Protein AF-A0A9P8CCP9-F1 (afdb_monomer_lite)

Radius of gyration: 29.09 Å; chains: 1; bounding box: 45×44×98 Å

Structure (mmCIF, N/CA/C/O backbone):
data_AF-A0A9P8CCP9-F1
#
_entry.id   AF-A0A9P8CCP9-F1
#
loop_
_atom_site.group_PDB
_atom_site.id
_atom_site.type_symbol
_atom_site.label_atom_id
_atom_site.label_alt_id
_atom_site.label_comp_id
_atom_site.label_asym_id
_atom_site.label_entity_id
_atom_site.label_seq_id
_atom_site.pdbx_PDB_ins_code
_atom_site.Cartn_x
_atom_site.Cartn_y
_atom_site.Cartn_z
_atom_site.occupancy
_atom_site.B_iso_or_equiv
_atom_site.auth_seq_id
_atom_site.auth_comp_id
_atom_site.auth_asym_id
_atom_site.auth_atom_id
_atom_site.pdbx_PDB_model_num
ATOM 1 N N . GLN A 1 1 ? -23.526 -10.266 26.754 1.00 69.06 1 GLN A N 1
ATOM 2 C CA . GLN A 1 1 ? -22.300 -9.879 26.012 1.00 69.06 1 GLN A CA 1
ATOM 3 C C . GLN A 1 1 ? -21.035 -10.559 26.555 1.00 69.06 1 GLN A C 1
ATOM 5 O O . GLN A 1 1 ? -20.375 -11.243 25.787 1.00 69.06 1 GLN A O 1
ATOM 10 N N . ARG A 1 2 ? -20.715 -10.478 27.861 1.00 78.19 2 ARG A N 1
A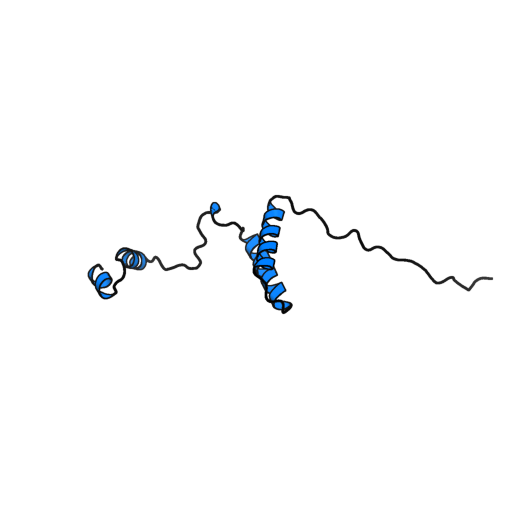TOM 11 C CA . ARG A 1 2 ? -19.541 -11.175 28.451 1.00 78.19 2 ARG A CA 1
ATOM 12 C C . ARG A 1 2 ? -19.573 -12.702 28.286 1.00 78.19 2 ARG A C 1
ATOM 14 O O . ARG A 1 2 ? -18.552 -13.312 27.993 1.00 78.19 2 ARG A O 1
ATOM 21 N N . SER A 1 3 ? -20.753 -13.306 28.411 1.00 84.44 3 SER A N 1
ATOM 22 C CA . SER A 1 3 ? -20.970 -14.744 28.202 1.00 84.44 3 SER A CA 1
ATOM 23 C C . SER A 1 3 ? -20.650 -15.163 26.764 1.00 84.44 3 SER A C 1
ATOM 25 O O . SER A 1 3 ? -19.920 -16.123 26.555 1.00 84.44 3 SER A O 1
ATOM 27 N N . ALA A 1 4 ? -21.109 -14.388 25.777 1.00 88.12 4 ALA A N 1
ATOM 28 C CA . ALA A 1 4 ? -20.807 -14.620 24.366 1.00 88.12 4 ALA A CA 1
ATOM 29 C C . ALA A 1 4 ? -19.302 -14.485 24.072 1.00 88.12 4 ALA A C 1
ATOM 31 O O . ALA A 1 4 ? -18.729 -15.356 23.428 1.00 88.12 4 ALA A O 1
ATOM 32 N N . ALA A 1 5 ? -18.638 -13.457 24.611 1.00 90.38 5 ALA A N 1
ATOM 33 C CA . ALA A 1 5 ? -17.190 -13.280 24.465 1.00 90.38 5 ALA A CA 1
ATOM 34 C C . ALA A 1 5 ? -16.396 -14.500 24.979 1.00 90.38 5 ALA A C 1
ATOM 36 O O . ALA A 1 5 ? -15.465 -14.955 24.320 1.00 90.38 5 ALA A O 1
ATOM 37 N N . LYS A 1 6 ? -16.816 -15.088 26.109 1.00 91.62 6 LYS A N 1
ATOM 38 C CA . LYS A 1 6 ? -16.206 -16.305 26.670 1.00 91.62 6 LYS A CA 1
ATOM 39 C C . LYS A 1 6 ? -16.466 -17.549 25.813 1.00 91.62 6 LYS A C 1
ATOM 41 O O . LYS A 1 6 ? -15.539 -18.324 25.601 1.00 91.62 6 LYS A O 1
ATOM 46 N N . ILE A 1 7 ? -17.693 -17.723 25.310 1.00 95.44 7 ILE A N 1
ATOM 47 C CA . ILE A 1 7 ? -18.077 -18.846 24.431 1.00 95.44 7 ILE A CA 1
ATOM 48 C C . ILE A 1 7 ? -17.236 -18.838 23.153 1.00 95.44 7 ILE A C 1
ATOM 50 O O . ILE A 1 7 ? -16.668 -19.856 22.773 1.00 95.44 7 ILE A O 1
ATOM 54 N N . TYR A 1 8 ? -17.110 -17.668 22.530 1.00 90.88 8 TYR A N 1
ATOM 55 C CA . TYR A 1 8 ? -16.397 -17.505 21.267 1.00 90.88 8 TYR A CA 1
ATOM 56 C C . TYR A 1 8 ? -14.900 -17.205 21.437 1.00 90.88 8 TYR A C 1
ATOM 58 O O . TYR A 1 8 ? -14.205 -17.021 20.443 1.00 90.88 8 TYR A O 1
ATOM 66 N N . LYS A 1 9 ? -14.393 -17.155 22.680 1.00 94.50 9 LYS A N 1
ATOM 67 C CA . LYS A 1 9 ? -12.992 -16.839 23.020 1.00 94.50 9 LYS A CA 1
ATOM 68 C C . LYS A 1 9 ? -12.479 -15.549 22.359 1.00 94.50 9 LYS A C 1
ATOM 70 O O . LYS A 1 9 ? -11.324 -15.462 21.956 1.00 94.50 9 LYS A O 1
ATOM 75 N N . VAL A 1 10 ? -13.340 -14.540 22.259 1.00 89.81 10 VAL A N 1
ATOM 76 C CA . VAL A 1 10 ? -13.011 -13.228 21.681 1.00 89.81 10 VAL A CA 1
ATOM 77 C C . VAL A 1 10 ? -12.883 -12.220 22.821 1.00 89.81 10 VAL A C 1
ATOM 79 O O . VAL A 1 10 ? -13.694 -12.271 23.752 1.00 89.81 10 VAL A O 1
ATOM 82 N N . PRO A 1 11 ? -11.924 -11.279 22.782 1.00 92.50 11 PRO A N 1
ATOM 83 C CA . PRO A 1 11 ? -11.883 -10.195 23.751 1.00 92.50 11 PRO A CA 1
ATOM 84 C C . PRO A 1 11 ? -13.213 -9.436 23.800 1.00 92.50 11 PRO A C 1
ATOM 86 O O . PRO A 1 11 ? -13.850 -9.175 22.776 1.00 92.50 11 PRO A O 1
ATOM 89 N N . PHE A 1 12 ? -13.631 -9.061 25.009 1.00 90.81 12 PHE A N 1
ATOM 90 C CA . PHE A 1 12 ? -14.880 -8.327 25.214 1.00 90.81 12 PHE A CA 1
ATOM 91 C C . PHE A 1 12 ? -14.904 -6.999 24.441 1.00 90.81 12 PHE A C 1
ATOM 93 O O . PHE A 1 12 ? -15.942 -6.648 23.884 1.00 90.81 12 PHE A O 1
ATOM 100 N N . SER A 1 13 ? -13.763 -6.304 24.366 1.00 89.56 13 SER A N 1
ATOM 101 C CA . SER A 1 13 ? -13.597 -5.060 23.604 1.00 89.56 13 SER A CA 1
ATOM 102 C C . SER A 1 13 ? -13.983 -5.241 22.138 1.00 89.56 13 SER A C 1
ATOM 104 O O . SER A 1 13 ? -14.852 -4.534 21.644 1.00 89.56 13 SER A O 1
ATOM 106 N N . THR A 1 14 ? -13.447 -6.269 21.478 1.00 88.62 14 THR A N 1
ATOM 107 C CA . THR A 1 14 ? -13.740 -6.580 20.074 1.00 88.62 14 THR A CA 1
ATOM 108 C C . THR A 1 14 ? -15.225 -6.855 19.834 1.00 88.62 14 THR A C 1
ATOM 110 O O . THR A 1 14 ? -15.788 -6.407 18.836 1.00 88.62 14 THR A O 1
ATOM 113 N N . LEU A 1 15 ? -15.881 -7.587 20.741 1.00 90.19 15 LEU A N 1
ATOM 114 C CA . LEU A 1 15 ? -17.313 -7.867 20.622 1.00 90.19 15 LEU A CA 1
ATOM 115 C C . LEU A 1 15 ? -18.153 -6.598 20.832 1.00 90.19 15 LEU A C 1
ATOM 117 O O . LEU A 1 15 ? -19.108 -6.373 20.092 1.00 90.19 15 LEU A O 1
ATOM 121 N N . SER A 1 16 ? -17.780 -5.762 21.805 1.00 90.75 16 SER A N 1
ATOM 122 C CA . SER A 1 16 ? -18.436 -4.478 22.074 1.00 90.75 16 SER A CA 1
ATOM 123 C C . SER A 1 16 ? -18.303 -3.514 20.895 1.00 90.75 16 SER A C 1
ATOM 125 O O . SER A 1 16 ? -19.283 -2.880 20.517 1.00 90.75 16 SER A O 1
ATOM 127 N N . ASP A 1 17 ? -17.122 -3.436 20.280 1.00 89.31 17 ASP A N 1
ATOM 128 C CA . ASP A 1 17 ? -16.877 -2.590 19.111 1.00 89.31 17 ASP A CA 1
ATOM 129 C C . ASP A 1 17 ? -17.723 -3.026 17.913 1.00 89.31 17 ASP A C 1
ATOM 131 O O . ASP A 1 17 ? -18.357 -2.191 17.270 1.00 89.31 17 ASP A O 1
ATOM 135 N N . ARG A 1 18 ? -17.826 -4.338 17.668 1.00 88.56 18 ARG A N 1
ATOM 136 C CA . ARG A 1 18 ? -18.701 -4.877 16.616 1.00 88.56 18 ARG A CA 1
ATOM 137 C C . ARG A 1 18 ? -20.177 -4.600 16.881 1.00 88.56 18 ARG A C 1
ATOM 139 O O . ARG A 1 18 ? -20.898 -4.248 15.955 1.00 88.56 18 ARG A O 1
ATOM 146 N N . MET A 1 19 ? -20.630 -4.728 18.130 1.00 88.12 19 MET A N 1
ATOM 147 C CA . MET A 1 19 ? -22.009 -4.387 18.504 1.00 88.12 19 MET A CA 1
ATOM 148 C C . MET A 1 19 ? -22.303 -2.889 18.369 1.00 88.12 19 MET A C 1
ATOM 150 O O . MET A 1 19 ? -23.429 -2.523 18.053 1.00 88.12 19 MET A O 1
ATOM 154 N N . ALA A 1 20 ? -21.295 -2.036 18.557 1.00 90.44 20 ALA A N 1
ATOM 155 C CA . ALA A 1 20 ? -21.371 -0.603 18.285 1.00 90.44 20 ALA A CA 1
ATOM 156 C C . ALA A 1 20 ? -21.282 -0.261 16.781 1.00 90.44 20 ALA A C 1
ATOM 158 O O . ALA A 1 20 ? -21.197 0.911 16.425 1.00 90.44 20 ALA A O 1
ATOM 159 N N . GLY A 1 21 ? -21.280 -1.267 15.896 1.00 87.50 21 GLY A N 1
ATOM 160 C CA . GLY A 1 21 ? -21.237 -1.086 14.446 1.00 87.50 21 GLY A CA 1
ATOM 161 C C . GLY A 1 21 ? -19.841 -0.826 13.880 1.00 87.50 21 GLY A C 1
ATOM 162 O O . GLY A 1 21 ? -19.720 -0.515 12.698 1.00 87.50 21 GLY A O 1
ATOM 163 N N . ARG A 1 22 ? -18.769 -0.965 14.676 1.00 82.50 22 ARG A N 1
ATOM 164 C CA . ARG A 1 22 ? -17.401 -0.873 14.152 1.00 82.50 22 ARG A CA 1
ATOM 165 C C . ARG A 1 22 ? -17.063 -2.152 13.395 1.00 82.50 22 ARG A C 1
ATOM 167 O O . ARG A 1 22 ? -16.786 -3.198 13.987 1.00 82.50 22 ARG A O 1
ATOM 174 N N . THR A 1 23 ? -17.082 -2.071 12.073 1.00 77.44 23 THR A N 1
ATOM 175 C CA . THR A 1 23 ? -16.598 -3.137 11.199 1.00 77.44 23 THR A CA 1
ATOM 176 C C . THR A 1 23 ? -15.085 -3.046 11.043 1.00 77.44 23 THR A C 1
ATOM 178 O O . THR A 1 23 ? -14.493 -1.969 11.103 1.00 77.44 23 THR A O 1
ATOM 181 N N . TYR A 1 24 ? -14.444 -4.196 10.832 1.00 69.81 24 TYR A N 1
ATOM 182 C CA . TYR A 1 24 ? -13.057 -4.216 10.384 1.00 69.81 24 TYR A CA 1
ATOM 183 C C . TYR A 1 24 ? -13.000 -3.544 9.011 1.00 69.81 24 TYR A C 1
ATOM 185 O O . TYR A 1 24 ? -13.618 -4.027 8.065 1.00 69.81 24 TYR A O 1
ATOM 193 N N . SER A 1 25 ? -12.329 -2.401 8.926 1.00 64.50 25 SER A N 1
ATOM 194 C CA . SER A 1 25 ? -12.208 -1.635 7.692 1.00 64.50 25 SER A CA 1
ATOM 195 C C . SER A 1 25 ? -10.760 -1.728 7.224 1.00 64.50 25 SER A C 1
ATOM 197 O O . SER A 1 25 ? -9.884 -1.027 7.735 1.00 64.50 25 SER A O 1
ATOM 199 N N . LEU A 1 26 ? -10.521 -2.649 6.283 1.00 59.47 26 LEU A N 1
ATOM 200 C CA . LEU A 1 26 ? -9.245 -2.804 5.566 1.00 59.47 26 LEU A CA 1
ATOM 201 C C . LEU A 1 26 ? -8.864 -1.523 4.817 1.00 59.47 26 LEU A C 1
ATOM 203 O O . LEU A 1 26 ? -7.692 -1.175 4.756 1.00 59.47 26 LEU A O 1
ATOM 207 N N . ASP A 1 27 ? -9.869 -0.787 4.345 1.00 56.94 27 ASP A N 1
ATOM 208 C CA . ASP A 1 27 ? -9.715 0.482 3.632 1.00 56.94 27 ASP A CA 1
ATOM 209 C C . ASP A 1 27 ? -9.614 1.698 4.560 1.00 56.94 27 ASP A C 1
ATOM 211 O O . ASP A 1 27 ? -9.669 2.844 4.099 1.00 56.94 27 ASP A O 1
ATOM 215 N N . THR A 1 28 ? -9.459 1.497 5.876 1.00 58.94 28 THR A N 1
ATOM 216 C CA . THR A 1 28 ? -9.173 2.620 6.776 1.00 58.94 28 THR A CA 1
ATOM 217 C C . THR A 1 28 ? -7.765 3.112 6.487 1.00 58.94 28 THR A C 1
ATOM 219 O O . THR A 1 28 ? -6.794 2.680 7.108 1.00 58.94 28 THR A O 1
ATOM 222 N N . LYS A 1 29 ? -7.643 4.043 5.539 1.00 57.97 29 LYS A N 1
ATOM 223 C CA . LYS A 1 29 ? -6.431 4.840 5.392 1.00 57.97 29 LYS A CA 1
ATOM 224 C C . LYS A 1 29 ? -6.135 5.437 6.760 1.00 57.97 29 LYS A C 1
ATOM 226 O O . LYS A 1 29 ? -7.043 5.994 7.383 1.00 57.97 29 LYS A O 1
ATOM 231 N N . ALA A 1 30 ? -4.891 5.310 7.222 1.00 57.03 30 ALA A N 1
ATOM 232 C CA . ALA A 1 30 ? -4.448 5.994 8.424 1.00 57.03 30 ALA A CA 1
ATOM 233 C C . ALA A 1 30 ? -4.936 7.443 8.346 1.00 57.03 30 ALA A C 1
ATOM 235 O O . ALA A 1 30 ? -4.630 8.173 7.400 1.00 57.03 30 ALA A O 1
ATOM 236 N N . ASN A 1 31 ? -5.767 7.824 9.307 1.00 53.94 31 ASN A N 1
ATOM 237 C CA . ASN A 1 31 ? -6.494 9.090 9.376 1.00 53.94 31 ASN A CA 1
ATOM 238 C C . ASN A 1 31 ? -5.574 10.290 9.658 1.00 53.94 31 ASN A C 1
ATOM 240 O O . ASN A 1 31 ? -6.044 11.377 9.983 1.00 53.94 31 ASN A O 1
ATOM 244 N N . THR A 1 32 ? -4.262 10.111 9.520 1.00 54.78 32 THR A N 1
ATOM 245 C CA . THR A 1 32 ? -3.266 11.146 9.738 1.00 54.78 32 THR A CA 1
ATOM 246 C C . THR A 1 32 ? -2.435 11.318 8.471 1.00 54.78 32 THR A C 1
ATOM 248 O O . THR A 1 32 ? -1.836 10.373 7.961 1.00 54.78 32 THR A O 1
ATOM 251 N N . ASN A 1 33 ? -2.372 12.556 7.970 1.00 54.88 33 ASN A N 1
ATOM 252 C CA . ASN A 1 33 ? -1.501 12.935 6.851 1.00 54.88 33 ASN A CA 1
ATOM 253 C C . ASN A 1 33 ? -0.014 12.623 7.134 1.00 54.88 33 ASN A C 1
ATOM 255 O O . ASN A 1 33 ? 0.765 12.491 6.204 1.00 54.88 33 ASN A O 1
ATOM 259 N N . VAL A 1 34 ? 0.372 12.457 8.406 1.00 55.75 34 VAL A N 1
ATOM 260 C CA . VAL A 1 34 ? 1.737 12.107 8.836 1.00 55.75 34 VAL A CA 1
ATOM 261 C C . VAL A 1 34 ? 2.127 10.670 8.454 1.00 55.75 34 VAL A C 1
ATOM 263 O O . VAL A 1 34 ? 3.299 10.403 8.215 1.00 55.75 34 VAL A O 1
ATOM 266 N N . GLN A 1 35 ? 1.167 9.740 8.371 1.00 58.25 35 GLN A N 1
ATOM 267 C CA . GLN A 1 35 ? 1.429 8.336 8.010 1.00 58.25 35 GLN A CA 1
ATOM 268 C C . GLN A 1 35 ? 1.280 8.063 6.504 1.00 58.25 35 GLN A C 1
ATOM 270 O O . GLN A 1 35 ? 1.705 7.015 6.021 1.00 58.25 35 GLN A O 1
ATOM 275 N N . GLN A 1 36 ? 0.692 8.993 5.745 1.00 65.50 36 GLN A N 1
ATOM 276 C CA . GLN A 1 36 ? 0.552 8.879 4.294 1.00 65.50 36 GLN A CA 1
ATOM 277 C C . GLN A 1 36 ? 1.758 9.527 3.616 1.00 65.50 36 GLN A C 1
ATOM 279 O O . GLN A 1 36 ? 1.789 10.735 3.403 1.00 65.50 36 GLN A O 1
ATOM 284 N N . LYS A 1 37 ? 2.761 8.711 3.273 1.00 68.56 37 LYS A N 1
ATOM 285 C CA . LYS A 1 37 ? 3.948 9.187 2.544 1.00 68.56 37 LYS A CA 1
ATOM 286 C C . LYS A 1 37 ? 3.608 9.629 1.111 1.00 68.56 37 LYS A C 1
ATOM 288 O O . LYS A 1 37 ? 4.298 10.484 0.578 1.00 68.56 37 LYS A O 1
ATOM 293 N N . LEU A 1 38 ? 2.543 9.072 0.524 1.00 72.12 38 LEU A N 1
ATOM 294 C CA . LEU A 1 38 ? 2.030 9.421 -0.804 1.00 72.12 38 LEU A CA 1
ATOM 295 C C . LEU A 1 38 ? 0.622 10.020 -0.701 1.00 72.12 38 LEU A C 1
ATOM 297 O O . LEU A 1 38 ? -0.254 9.479 -0.021 1.00 72.12 38 LEU A O 1
ATOM 301 N N . ILE A 1 39 ? 0.394 11.123 -1.410 1.00 80.44 39 ILE A N 1
ATOM 302 C CA . ILE A 1 39 ? -0.917 11.762 -1.571 1.00 80.44 39 ILE A CA 1
ATOM 303 C C . ILE A 1 39 ? -1.762 10.934 -2.557 1.00 80.44 39 ILE A C 1
ATOM 305 O O . ILE A 1 39 ? -1.240 10.271 -3.447 1.00 80.44 39 ILE A O 1
ATOM 309 N N . LYS A 1 40 ? -3.100 11.005 -2.474 1.00 78.88 40 LYS A N 1
ATOM 310 C CA . LYS A 1 40 ? -4.031 10.272 -3.369 1.00 78.88 40 LYS A CA 1
ATOM 311 C C . LYS A 1 40 ? -3.710 10.390 -4.867 1.00 78.88 40 LYS A C 1
ATOM 313 O O . LYS A 1 40 ? -4.022 9.483 -5.632 1.00 78.88 40 LYS A O 1
ATOM 318 N N . LEU A 1 41 ? -3.183 11.534 -5.306 1.00 79.25 41 LEU A N 1
ATOM 319 C CA . LEU A 1 41 ? -2.798 11.749 -6.703 1.00 79.25 41 LEU A CA 1
ATOM 320 C C . LEU A 1 41 ? -1.556 10.927 -7.059 1.00 79.25 41 LEU A C 1
ATOM 322 O O . LEU A 1 41 ? -1.532 10.259 -8.087 1.00 79.25 41 LEU A O 1
ATOM 326 N N . GLU A 1 42 ? -0.565 10.937 -6.179 1.00 82.25 42 GLU A N 1
ATOM 327 C CA . GLU A 1 42 ? 0.686 10.196 -6.313 1.00 82.25 42 GLU A CA 1
ATOM 328 C C . GLU A 1 42 ? 0.439 8.684 -6.289 1.00 82.25 42 GLU A C 1
ATOM 330 O O . GLU A 1 42 ? 0.969 7.960 -7.125 1.00 82.25 42 GLU A O 1
ATOM 335 N N . GLU A 1 43 ? -0.463 8.216 -5.421 1.00 84.62 43 GLU A N 1
ATOM 336 C CA . GLU A 1 43 ? -0.919 6.820 -5.367 1.00 84.62 43 GLU A CA 1
ATOM 337 C C . GLU A 1 43 ? -1.520 6.361 -6.708 1.00 84.62 43 GLU A C 1
ATOM 339 O O . GLU A 1 43 ? -1.231 5.263 -7.179 1.00 84.62 43 GLU A O 1
ATOM 344 N N . LYS A 1 44 ? -2.302 7.215 -7.385 1.00 86.50 44 LYS A N 1
ATOM 345 C CA . LYS A 1 44 ? -2.847 6.896 -8.717 1.00 86.50 44 LYS A CA 1
ATOM 346 C C . LYS A 1 44 ? -1.754 6.769 -9.775 1.00 86.50 44 LYS A C 1
ATOM 348 O O . LYS A 1 44 ? -1.827 5.866 -10.605 1.00 86.50 44 LYS A O 1
ATOM 353 N N . VAL A 1 45 ? -0.771 7.670 -9.761 1.00 86.25 45 VAL A N 1
ATOM 354 C CA . VAL A 1 45 ? 0.368 7.633 -10.694 1.00 86.25 45 VAL A CA 1
ATOM 355 C C . VAL A 1 45 ? 1.198 6.372 -10.461 1.00 86.25 45 VAL A C 1
ATOM 357 O O . VAL A 1 45 ? 1.534 5.672 -11.413 1.00 86.25 45 VAL A O 1
ATOM 360 N N . PHE A 1 46 ? 1.444 6.041 -9.196 1.00 86.69 46 PHE A N 1
ATOM 361 C CA . PHE A 1 46 ? 2.167 4.847 -8.782 1.00 86.69 46 PHE A CA 1
ATOM 362 C C . PHE A 1 46 ? 1.473 3.555 -9.242 1.00 86.69 46 PHE A C 1
ATOM 364 O O . PHE A 1 46 ? 2.088 2.733 -9.918 1.00 86.69 46 PHE A O 1
ATOM 371 N N . ILE A 1 47 ? 0.167 3.412 -8.981 1.00 88.50 47 ILE A N 1
ATOM 372 C CA . ILE A 1 47 ? -0.621 2.252 -9.434 1.00 88.50 47 ILE A CA 1
ATOM 373 C C . ILE A 1 47 ? -0.604 2.143 -10.960 1.00 88.50 47 ILE A C 1
ATOM 375 O O . ILE A 1 47 ? -0.437 1.050 -11.500 1.00 88.50 47 ILE A O 1
ATOM 379 N N . ARG A 1 48 ? -0.764 3.265 -11.675 1.00 89.81 48 ARG A N 1
ATOM 380 C CA . ARG A 1 48 ? -0.783 3.246 -13.142 1.00 89.81 48 ARG A CA 1
ATOM 381 C C . ARG A 1 48 ? 0.533 2.741 -13.719 1.00 89.81 48 ARG A C 1
ATOM 383 O O . ARG A 1 48 ? 0.507 2.005 -14.696 1.00 89.81 48 ARG A O 1
ATOM 390 N N . ASN A 1 49 ? 1.648 3.115 -13.106 1.00 87.25 49 ASN A N 1
ATOM 391 C CA . ASN A 1 49 ? 2.964 2.688 -13.552 1.00 87.25 49 ASN A CA 1
ATOM 392 C C . ASN A 1 49 ? 3.226 1.203 -13.244 1.00 87.25 49 ASN A C 1
ATOM 394 O O . ASN A 1 49 ? 3.785 0.503 -14.075 1.00 87.25 49 ASN A O 1
ATOM 398 N N . ILE A 1 50 ? 2.746 0.683 -12.108 1.00 8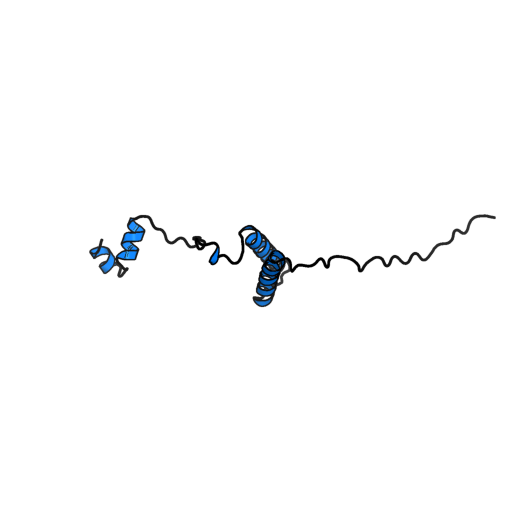8.94 50 ILE A N 1
ATOM 399 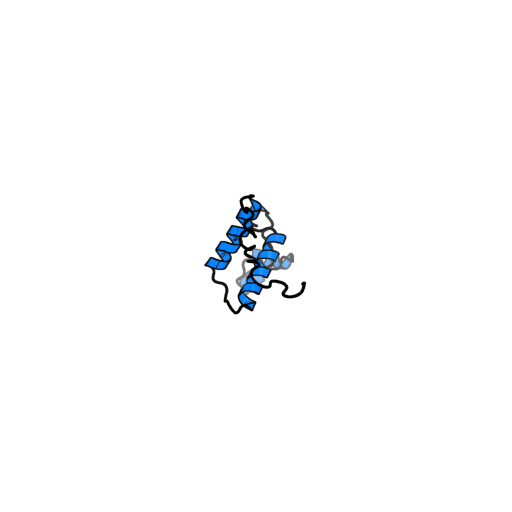C CA . ILE A 1 50 ? 2.789 -0.764 -11.822 1.00 88.94 50 ILE A CA 1
ATOM 400 C C . ILE A 1 50 ? 2.029 -1.561 -12.883 1.00 88.94 50 ILE A C 1
ATOM 402 O O . ILE A 1 50 ? 2.546 -2.552 -13.390 1.00 88.94 50 ILE A O 1
ATOM 406 N N . LEU A 1 51 ? 0.831 -1.103 -13.251 1.00 90.50 51 LEU A N 1
ATOM 407 C CA . LEU A 1 51 ? 0.037 -1.744 -14.301 1.00 90.50 51 LEU A CA 1
ATOM 408 C C . LEU A 1 51 ? 0.703 -1.641 -15.680 1.00 90.50 51 LEU A C 1
ATOM 410 O O . LEU A 1 51 ? 0.603 -2.574 -16.469 1.00 90.50 51 LEU A O 1
ATOM 414 N N . ASP A 1 52 ? 1.384 -0.531 -15.974 1.00 88.62 52 ASP A N 1
ATOM 415 C CA . ASP A 1 52 ? 2.154 -0.377 -17.212 1.00 88.62 52 ASP A CA 1
ATOM 416 C C . ASP A 1 52 ? 3.335 -1.358 -17.260 1.00 88.62 52 ASP A C 1
ATOM 418 O O . ASP A 1 52 ? 3.515 -2.043 -18.263 1.00 88.62 52 ASP A O 1
ATOM 422 N N . MET A 1 53 ? 4.079 -1.506 -16.158 1.00 85.31 53 MET A N 1
ATOM 423 C CA . MET A 1 53 ? 5.156 -2.499 -16.047 1.00 85.31 53 MET A CA 1
ATOM 424 C C . MET A 1 53 ? 4.639 -3.928 -16.255 1.00 85.31 53 MET A C 1
ATOM 426 O O . MET A 1 53 ? 5.187 -4.659 -17.080 1.00 85.31 53 MET A O 1
ATOM 430 N N . ASP A 1 54 ? 3.543 -4.285 -15.581 1.00 86.88 54 ASP A N 1
ATOM 431 C CA . ASP A 1 54 ? 2.905 -5.599 -15.704 1.00 86.88 54 ASP A CA 1
ATOM 432 C C . ASP A 1 54 ? 2.412 -5.864 -17.139 1.00 86.88 54 ASP A C 1
ATOM 434 O O . ASP A 1 54 ? 2.642 -6.934 -17.699 1.00 86.88 54 ASP A O 1
ATOM 438 N N . SER A 1 55 ? 1.841 -4.849 -17.800 1.00 88.69 55 SER A N 1
ATOM 439 C CA . SER A 1 55 ? 1.385 -4.952 -19.194 1.00 88.69 55 SER A CA 1
ATOM 440 C C . SER A 1 55 ? 2.511 -5.172 -20.207 1.00 88.69 55 SER A C 1
ATOM 442 O O . SER A 1 55 ? 2.276 -5.703 -21.290 1.00 88.69 55 SER A O 1
ATOM 444 N N . ARG A 1 56 ? 3.742 -4.782 -19.860 1.00 86.62 56 ARG A N 1
ATOM 445 C CA . ARG A 1 56 ? 4.947 -4.991 -20.677 1.00 86.62 56 ARG A CA 1
ATOM 446 C C . ARG A 1 56 ? 5.574 -6.367 -20.429 1.00 86.62 56 ARG A C 1
ATOM 448 O O . ARG A 1 56 ? 6.725 -6.581 -20.802 1.00 86.62 56 ARG A O 1
ATOM 455 N N . GLU A 1 57 ? 4.825 -7.258 -19.776 1.00 84.31 57 GLU A N 1
ATOM 456 C CA . GLU A 1 57 ? 5.243 -8.577 -19.291 1.00 84.31 57 GLU A CA 1
ATOM 457 C C . GLU A 1 57 ? 6.461 -8.527 -18.361 1.00 84.31 57 GLU A C 1
ATOM 459 O O . GLU A 1 57 ? 7.173 -9.515 -18.165 1.00 84.31 57 GLU A O 1
ATOM 464 N N . PHE A 1 58 ? 6.709 -7.363 -17.757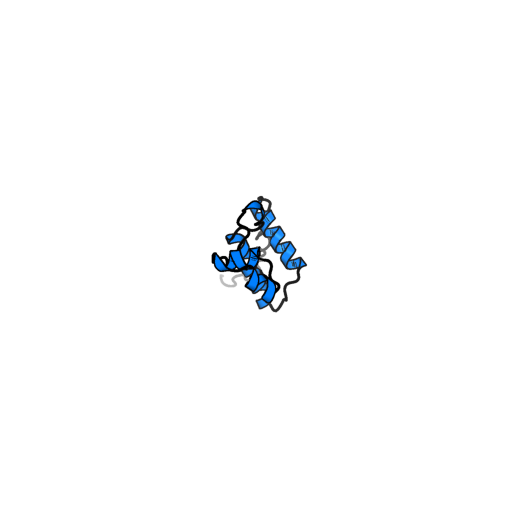 1.00 76.69 58 PHE A N 1
ATOM 465 C CA . PHE A 1 58 ? 7.796 -7.180 -16.818 1.00 76.69 58 PHE A CA 1
ATOM 466 C C . PHE A 1 58 ? 7.220 -7.159 -15.411 1.00 76.69 58 PHE A C 1
ATOM 468 O O . PHE A 1 58 ? 6.765 -6.126 -14.920 1.00 76.69 58 PHE A O 1
ATOM 475 N N . ALA A 1 59 ? 7.239 -8.325 -14.762 1.00 81.69 59 ALA A N 1
ATOM 476 C CA . ALA A 1 59 ? 6.822 -8.439 -13.374 1.00 81.69 59 ALA A CA 1
ATOM 477 C C . ALA A 1 59 ? 7.619 -7.426 -12.528 1.00 81.69 59 ALA A C 1
ATOM 479 O O . ALA A 1 59 ? 8.854 -7.509 -12.479 1.00 81.69 59 ALA A O 1
ATOM 480 N N . PRO A 1 60 ? 6.948 -6.457 -11.886 1.00 82.50 60 PRO A N 1
ATOM 481 C CA . PRO A 1 60 ? 7.638 -5.368 -11.223 1.00 82.50 60 PRO A CA 1
ATOM 482 C C . PRO A 1 60 ? 8.410 -5.891 -10.018 1.00 82.50 60 PRO A C 1
ATOM 484 O O . PRO A 1 60 ? 7.857 -6.572 -9.149 1.00 82.50 60 PRO A O 1
ATOM 487 N N . ARG A 1 61 ? 9.708 -5.584 -9.958 1.00 88.69 61 ARG A N 1
ATOM 488 C CA . ARG A 1 61 ? 10.536 -5.948 -8.807 1.00 88.69 61 ARG A CA 1
ATOM 489 C C . ARG A 1 61 ? 10.351 -4.909 -7.712 1.00 88.69 61 ARG A C 1
ATOM 491 O O . ARG A 1 61 ? 10.095 -3.740 -7.983 1.00 88.69 61 ARG A O 1
ATOM 498 N N . LEU A 1 62 ? 10.548 -5.325 -6.461 1.00 87.31 62 LEU A N 1
ATOM 499 C CA . LEU A 1 62 ? 10.458 -4.414 -5.314 1.00 87.31 62 LEU A CA 1
ATOM 500 C C . LEU A 1 62 ? 11.400 -3.208 -5.452 1.00 87.31 62 LEU A C 1
ATOM 502 O O . LEU A 1 62 ? 10.995 -2.103 -5.114 1.00 87.31 62 LEU A O 1
ATOM 506 N N . ALA A 1 63 ? 12.599 -3.409 -6.008 1.00 86.94 63 ALA A N 1
ATOM 507 C CA . ALA A 1 63 ? 13.556 -2.333 -6.267 1.00 86.94 63 ALA A CA 1
ATOM 508 C C . ALA A 1 63 ? 13.016 -1.299 -7.272 1.00 86.94 63 ALA A C 1
ATOM 510 O O . ALA A 1 63 ? 13.035 -0.106 -6.994 1.00 86.94 63 ALA A O 1
ATOM 511 N N . ASP A 1 64 ? 12.443 -1.751 -8.392 1.00 84.31 64 ASP A N 1
ATOM 512 C CA . ASP A 1 64 ? 11.888 -0.858 -9.422 1.00 84.31 64 ASP A CA 1
ATOM 513 C C . ASP A 1 64 ? 10.724 -0.015 -8.866 1.00 84.31 64 ASP A C 1
ATOM 515 O O . ASP A 1 64 ? 10.547 1.164 -9.184 1.00 84.31 64 ASP A O 1
ATOM 519 N N . VAL A 1 65 ? 9.923 -0.631 -7.995 1.00 86.69 65 VAL A N 1
ATOM 520 C CA . VAL A 1 65 ? 8.804 0.008 -7.300 1.00 86.69 65 VAL A CA 1
ATOM 521 C C . VAL A 1 65 ? 9.301 1.025 -6.261 1.00 86.69 65 VAL A C 1
ATOM 523 O O . VAL A 1 65 ? 8.721 2.104 -6.126 1.00 86.69 65 VAL A O 1
ATOM 526 N N . GLU A 1 66 ? 10.383 0.714 -5.546 1.00 88.62 66 GLU A N 1
ATOM 527 C CA . GLU A 1 66 ? 11.019 1.611 -4.577 1.00 88.62 66 GLU A CA 1
ATOM 528 C C . GLU A 1 66 ? 11.639 2.843 -5.250 1.00 88.62 66 GLU A C 1
ATOM 530 O O . GLU A 1 66 ? 11.406 3.969 -4.796 1.00 88.62 66 GLU A O 1
ATOM 535 N N . ASP A 1 67 ? 12.349 2.656 -6.363 1.00 87.62 67 ASP A N 1
ATOM 536 C CA . ASP A 1 67 ? 12.935 3.743 -7.155 1.00 87.62 67 ASP A CA 1
ATOM 537 C C . ASP A 1 67 ? 11.855 4.698 -7.667 1.00 87.62 67 ASP A C 1
ATOM 539 O O . ASP A 1 67 ? 11.987 5.922 -7.598 1.00 87.62 67 ASP A O 1
ATOM 543 N N . MET A 1 68 ? 10.729 4.147 -8.117 1.00 86.38 68 MET A N 1
ATOM 544 C CA . MET A 1 68 ? 9.579 4.918 -8.571 1.00 86.38 68 MET A CA 1
ATOM 545 C C . MET A 1 68 ? 8.912 5.711 -7.445 1.00 86.38 68 MET A C 1
ATOM 547 O O . MET A 1 68 ? 8.585 6.885 -7.629 1.00 86.38 68 MET A O 1
ATOM 551 N N . ALA A 1 69 ? 8.705 5.092 -6.279 1.00 87.19 69 ALA A N 1
ATOM 552 C CA . ALA A 1 69 ? 8.158 5.785 -5.115 1.00 87.19 69 ALA A CA 1
ATOM 553 C C . ALA A 1 69 ? 9.092 6.916 -4.661 1.00 87.19 69 ALA A C 1
ATOM 555 O O . ALA A 1 69 ? 8.638 8.029 -4.389 1.00 87.19 69 ALA A O 1
ATOM 556 N N . SER A 1 70 ? 10.399 6.649 -4.639 1.00 88.50 70 SER A N 1
ATOM 557 C CA . SER A 1 70 ? 11.433 7.634 -4.317 1.00 88.50 70 SER A CA 1
ATOM 558 C C . SER A 1 70 ? 11.440 8.784 -5.322 1.00 88.50 70 SER A C 1
ATOM 560 O O . SER A 1 70 ? 11.460 9.945 -4.923 1.00 88.50 70 SER A O 1
ATOM 562 N N . PHE A 1 71 ? 11.311 8.490 -6.618 1.00 87.31 71 PHE A N 1
ATOM 563 C CA . PHE A 1 71 ? 11.203 9.501 -7.668 1.00 87.31 71 PHE A CA 1
ATOM 564 C C . PHE A 1 71 ? 9.988 10.421 -7.482 1.00 87.31 71 PHE A C 1
ATOM 566 O O . PHE A 1 71 ? 10.111 11.639 -7.630 1.00 87.31 71 PHE A O 1
ATOM 573 N N . ILE A 1 72 ? 8.821 9.868 -7.136 1.00 86.69 72 ILE A N 1
ATOM 574 C CA . ILE A 1 72 ? 7.603 10.656 -6.891 1.00 86.69 72 ILE A CA 1
ATOM 575 C C . ILE A 1 72 ? 7.799 11.595 -5.691 1.00 86.69 72 ILE A C 1
ATOM 577 O O . ILE A 1 72 ? 7.441 12.772 -5.765 1.00 86.69 72 ILE A O 1
ATOM 581 N N . LEU A 1 73 ? 8.431 11.107 -4.621 1.00 85.75 73 LEU A N 1
ATOM 582 C CA . LEU A 1 73 ? 8.746 11.911 -3.438 1.00 85.75 73 LEU A CA 1
ATOM 583 C C . LEU A 1 73 ? 9.741 13.038 -3.746 1.00 85.75 73 LEU A C 1
ATOM 585 O O . LEU A 1 73 ? 9.484 14.191 -3.408 1.00 85.75 73 LEU A O 1
ATOM 589 N N . VAL A 1 74 ? 10.832 12.731 -4.451 1.00 87.25 74 VAL A N 1
ATOM 590 C CA . VAL A 1 74 ? 11.848 13.722 -4.851 1.00 87.25 74 VAL A CA 1
ATOM 591 C C . VAL A 1 74 ? 11.261 14.775 -5.795 1.00 87.25 74 VAL A C 1
ATOM 593 O O . VAL A 1 74 ? 11.569 15.962 -5.680 1.00 87.25 74 VAL A O 1
ATOM 596 N N . SER A 1 75 ? 10.372 14.367 -6.705 1.00 84.00 75 SER A N 1
ATOM 597 C CA . SER A 1 75 ? 9.678 15.287 -7.614 1.00 84.00 75 SER A CA 1
ATOM 598 C C . SER A 1 75 ? 8.808 16.293 -6.857 1.00 84.00 75 SER A C 1
ATOM 600 O O . SER A 1 75 ? 8.728 17.455 -7.252 1.00 84.00 75 SER A O 1
ATOM 602 N N . ARG A 1 76 ? 8.193 15.877 -5.742 1.00 80.75 76 ARG A N 1
ATOM 603 C CA . ARG A 1 76 ? 7.415 16.759 -4.861 1.00 80.75 76 ARG A CA 1
ATOM 604 C C . ARG A 1 76 ? 8.292 17.758 -4.107 1.00 80.75 76 ARG A C 1
ATOM 606 O O . ARG A 1 76 ? 7.875 18.894 -3.904 1.00 80.75 76 ARG A O 1
ATOM 613 N N . GLU A 1 77 ? 9.492 17.353 -3.705 1.00 79.19 77 GLU A N 1
ATOM 614 C CA . GLU A 1 77 ? 10.454 18.202 -2.985 1.00 79.19 77 GLU A CA 1
ATOM 615 C C . GLU A 1 77 ? 11.201 19.188 -3.907 1.00 79.19 77 GLU A C 1
ATOM 617 O O . GLU A 1 77 ? 12.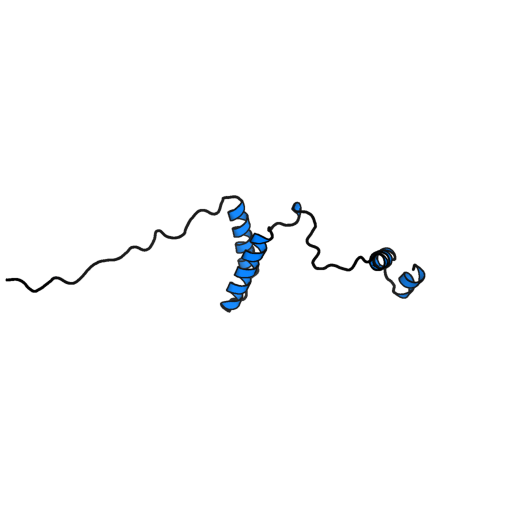062 19.935 -3.451 1.00 79.19 77 GLU A O 1
ATOM 622 N N . GLY A 1 78 ? 10.845 19.238 -5.199 1.00 70.12 78 GLY A N 1
ATOM 623 C CA . GLY A 1 78 ? 11.426 20.164 -6.174 1.00 70.12 78 GLY A CA 1
ATOM 624 C C . GLY A 1 78 ? 12.759 19.699 -6.769 1.00 70.12 78 GLY A C 1
ATOM 625 O O . GLY A 1 78 ? 13.390 20.463 -7.492 1.00 70.12 78 GLY A O 1
ATOM 626 N N . GLY A 1 79 ? 13.180 18.455 -6.510 1.00 59.66 79 GLY A N 1
ATOM 627 C CA . GLY A 1 79 ? 14.432 17.876 -7.020 1.00 59.66 79 GLY A CA 1
ATOM 628 C C . GLY A 1 79 ? 14.324 17.184 -8.387 1.00 59.66 79 GLY A C 1
ATOM 629 O O . GLY A 1 79 ? 15.302 16.617 -8.871 1.00 59.66 79 GLY A O 1
ATOM 630 N N . GLY A 1 80 ? 13.145 17.185 -9.016 1.00 49.28 80 GLY A N 1
ATOM 631 C CA . GLY A 1 80 ? 12.899 16.541 -10.310 1.00 49.28 80 GLY A CA 1
ATOM 632 C C . GLY A 1 80 ? 13.223 17.449 -11.497 1.00 49.28 80 GLY A C 1
ATOM 633 O O . GLY A 1 80 ? 12.312 17.916 -12.177 1.00 49.28 80 GLY A O 1
ATOM 634 N N . GLU A 1 81 ? 14.504 17.718 -11.757 1.00 53.06 81 GLU A N 1
ATOM 635 C CA . GLU A 1 81 ? 14.913 18.508 -12.923 1.00 53.06 81 GLU A CA 1
ATOM 636 C C . GLU A 1 81 ? 14.617 17.792 -14.254 1.00 53.06 81 GLU A C 1
ATOM 638 O O . GLU A 1 81 ? 15.066 16.679 -14.540 1.00 53.06 81 GLU A O 1
ATOM 643 N N . THR A 1 82 ? 13.880 18.514 -15.096 1.00 50.88 82 THR A N 1
ATOM 644 C CA . THR A 1 82 ? 13.899 18.519 -16.564 1.00 50.88 82 THR A CA 1
ATOM 645 C C . THR A 1 82 ? 15.118 17.842 -17.211 1.00 50.88 82 THR A C 1
ATOM 647 O O . THR A 1 82 ? 16.128 18.478 -17.496 1.00 50.88 82 THR A O 1
ATOM 650 N N . ARG A 1 83 ? 14.991 16.561 -17.573 1.00 53.81 83 ARG A N 1
ATOM 651 C CA . ARG A 1 83 ? 15.829 15.915 -18.603 1.00 53.81 83 ARG A CA 1
ATOM 652 C C . ARG A 1 83 ? 14.979 15.160 -19.617 1.00 53.81 83 ARG A C 1
ATOM 654 O O . ARG A 1 83 ? 15.130 13.959 -19.821 1.00 53.81 83 ARG A O 1
ATOM 661 N N . ARG A 1 84 ? 14.072 15.868 -20.288 1.00 49.72 84 ARG A N 1
ATOM 662 C CA . ARG A 1 84 ? 13.498 15.379 -21.544 1.00 49.72 84 ARG A CA 1
ATOM 663 C C . ARG A 1 84 ? 13.821 16.366 -22.662 1.00 49.72 84 ARG A C 1
ATOM 665 O O . ARG A 1 84 ? 13.269 17.453 -22.708 1.00 49.72 84 ARG A O 1
ATOM 672 N N . GLN A 1 85 ? 14.699 15.881 -23.545 1.00 48.94 85 GLN A N 1
ATOM 673 C CA . GLN A 1 85 ? 14.910 16.270 -24.944 1.00 48.94 85 GLN A CA 1
ATOM 674 C C . GLN A 1 85 ? 15.793 17.498 -25.224 1.00 48.94 85 GLN A C 1
ATOM 676 O O . GLN A 1 85 ? 15.319 18.595 -25.479 1.00 48.94 85 GLN A O 1
ATOM 681 N N . ALA A 1 86 ? 17.101 17.244 -25.318 1.00 41.09 86 ALA A N 1
ATOM 682 C CA . ALA A 1 86 ? 18.011 18.003 -26.179 1.00 41.09 86 ALA A CA 1
ATOM 683 C C . ALA A 1 86 ? 19.110 17.084 -26.749 1.00 41.09 86 ALA A C 1
ATOM 685 O O . ALA A 1 86 ? 20.290 17.398 -26.688 1.00 41.09 86 ALA A O 1
ATOM 686 N N . LEU A 1 87 ? 18.737 15.907 -27.262 1.00 52.72 87 LEU A N 1
ATOM 687 C CA . LEU A 1 87 ? 19.625 15.052 -28.058 1.00 52.72 87 LEU A CA 1
ATOM 688 C C . LEU A 1 87 ? 18.783 14.413 -29.163 1.00 52.72 87 LEU A C 1
ATOM 690 O O . LEU A 1 87 ? 18.160 13.377 -28.954 1.00 52.72 87 LEU A O 1
ATOM 694 N N . GLY A 1 88 ? 18.694 15.083 -30.311 1.00 50.62 88 GLY A N 1
ATOM 695 C CA . GLY A 1 88 ? 17.921 14.572 -31.442 1.00 50.62 88 GLY A CA 1
ATOM 696 C C . GLY A 1 88 ? 17.537 15.619 -32.480 1.00 50.62 88 GLY A C 1
ATOM 697 O O . GLY A 1 88 ? 16.370 15.718 -32.827 1.00 50.62 88 GLY A O 1
ATOM 698 N N . SER A 1 89 ? 18.493 16.395 -32.990 1.00 51.59 89 SER A N 1
ATOM 699 C CA . SER A 1 89 ? 18.339 17.009 -34.315 1.00 51.59 89 SER A CA 1
ATOM 700 C C . SER A 1 89 ? 19.646 16.860 -35.085 1.00 51.59 89 SER A C 1
ATOM 702 O O . SER A 1 89 ? 20.398 17.804 -35.303 1.00 51.59 89 SER A O 1
ATOM 704 N N . SER A 1 90 ? 19.950 15.607 -35.422 1.00 49.16 90 SER A N 1
ATOM 705 C CA . SER A 1 90 ? 20.868 15.268 -36.503 1.00 49.16 90 SER A CA 1
ATOM 706 C C . SER A 1 90 ? 20.001 14.969 -37.717 1.00 49.16 90 SER A C 1
ATOM 708 O O . SER A 1 90 ? 19.651 13.818 -37.961 1.00 49.16 90 SER A O 1
ATOM 710 N N . ILE A 1 91 ? 19.603 16.012 -38.442 1.00 52.34 91 ILE A N 1
ATOM 711 C CA . ILE A 1 91 ? 19.103 15.852 -39.807 1.00 52.34 91 ILE A CA 1
ATOM 712 C C . ILE A 1 91 ? 20.217 16.354 -40.717 1.00 52.34 91 ILE A C 1
ATOM 714 O O . ILE A 1 91 ? 20.318 17.532 -41.045 1.00 52.34 91 ILE A O 1
ATOM 718 N N . CYS A 1 92 ? 21.124 15.443 -41.046 1.00 45.03 92 CYS A N 1
ATOM 719 C CA . CYS A 1 92 ? 22.083 15.605 -42.122 1.00 45.03 92 CYS A CA 1
ATOM 720 C C . CYS A 1 92 ? 21.300 15.665 -43.441 1.00 45.03 92 CYS A C 1
ATOM 722 O O . CYS A 1 92 ? 20.816 14.649 -43.932 1.00 45.03 92 CYS A O 1
ATOM 724 N N . THR A 1 93 ? 21.148 16.857 -44.013 1.00 51.94 93 THR A N 1
ATOM 725 C CA . THR A 1 93 ? 20.612 17.038 -45.364 1.00 51.94 93 THR A CA 1
ATOM 726 C C . THR A 1 93 ? 21.748 16.895 -46.371 1.00 51.94 93 THR A C 1
ATOM 728 O O . THR A 1 93 ? 22.423 17.854 -46.737 1.00 51.94 93 THR A O 1
ATOM 731 N N . THR A 1 94 ? 21.981 15.669 -46.829 1.00 50.84 94 THR A N 1
ATOM 732 C CA . THR A 1 94 ? 22.736 15.421 -48.058 1.00 50.84 94 THR A CA 1
ATOM 733 C C . THR A 1 94 ? 21.795 14.903 -49.134 1.00 50.84 94 THR A C 1
ATOM 735 O O . THR A 1 94 ? 20.876 14.137 -48.861 1.00 50.84 94 THR A O 1
ATOM 738 N N . THR A 1 95 ? 22.111 15.275 -50.375 1.00 50.03 95 THR A N 1
ATOM 739 C CA . THR A 1 95 ? 21.630 14.642 -51.612 1.00 50.03 95 THR A CA 1
ATOM 740 C C . THR A 1 95 ? 20.315 15.194 -52.159 1.00 50.03 95 THR A C 1
ATOM 742 O O . THR A 1 95 ? 19.227 14.760 -51.801 1.00 50.03 95 THR A O 1
ATOM 745 N N . THR A 1 96 ? 20.418 16.116 -53.118 1.00 54.25 96 THR A N 1
ATOM 746 C CA . THR A 1 96 ? 20.143 15.849 -54.550 1.00 54.25 96 THR A CA 1
ATOM 747 C C . THR A 1 96 ? 20.167 17.191 -55.283 1.00 54.25 96 THR A C 1
ATOM 749 O O . THR A 1 96 ? 19.298 18.032 -55.077 1.00 54.25 96 THR A O 1
ATOM 752 N N . GLY A 1 97 ? 21.199 17.425 -56.097 1.00 52.94 97 GLY A N 1
ATOM 753 C CA . GLY A 1 97 ? 21.275 18.621 -56.938 1.00 52.94 97 GLY A CA 1
ATOM 754 C C . GLY A 1 97 ? 20.256 18.568 -58.084 1.00 52.94 97 GLY A C 1
ATOM 755 O O . GLY A 1 97 ? 19.981 17.476 -58.586 1.00 52.94 97 GLY A O 1
ATOM 756 N N . PRO A 1 98 ? 19.725 19.712 -58.542 1.00 59.56 98 PRO A N 1
ATOM 757 C CA . PRO A 1 98 ? 18.967 19.759 -59.779 1.00 59.56 98 PRO A CA 1
ATOM 758 C C . PRO A 1 98 ? 19.947 19.748 -60.959 1.00 59.56 98 PRO A C 1
ATOM 760 O O . PRO A 1 98 ? 20.624 20.735 -61.244 1.00 59.56 98 PRO A O 1
ATOM 763 N N . ARG A 1 99 ? 20.030 18.611 -61.657 1.00 58.22 99 ARG A N 1
ATOM 764 C CA . ARG A 1 99 ? 20.249 18.652 -63.105 1.00 58.22 99 ARG A CA 1
ATOM 765 C C . ARG A 1 99 ? 18.928 19.129 -63.684 1.00 58.22 99 ARG A C 1
ATOM 767 O O . ARG A 1 99 ? 17.958 18.402 -63.540 1.00 58.22 99 ARG A O 1
ATOM 774 N N . ASP A 1 100 ? 18.912 20.371 -64.156 1.00 53.00 100 ASP A N 1
ATOM 775 C CA . ASP A 1 100 ? 18.112 20.889 -65.275 1.00 53.00 100 ASP A CA 1
ATOM 776 C C . ASP A 1 100 ? 18.127 22.424 -65.216 1.00 53.00 100 ASP A C 1
ATOM 778 O O . ASP A 1 100 ? 17.306 23.031 -64.532 1.00 53.00 100 ASP A O 1
ATOM 782 N N . ALA A 1 101 ? 19.095 23.044 -65.901 1.00 49.56 101 ALA A N 1
ATOM 783 C CA . ALA A 1 101 ? 18.948 24.333 -66.588 1.00 49.56 101 ALA A CA 1
ATOM 784 C C . ALA A 1 101 ? 20.269 24.731 -67.280 1.00 49.56 101 ALA A C 1
ATOM 786 O O . ALA A 1 101 ? 21.278 24.927 -66.601 1.00 49.56 1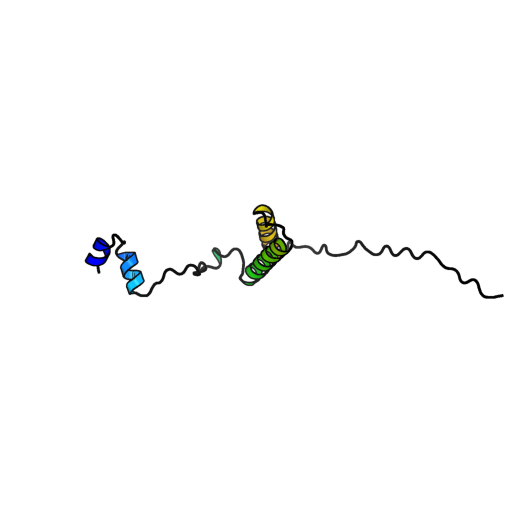01 ALA A O 1
ATOM 787 N N . PHE A 1 102 ? 20.157 24.937 -68.599 1.00 45.44 102 PHE A N 1
ATOM 788 C CA . PHE A 1 102 ? 21.123 25.447 -69.590 1.00 45.44 102 PHE A CA 1
ATOM 789 C C . PHE A 1 102 ? 22.083 24.446 -70.241 1.00 45.44 102 PHE A C 1
ATOM 791 O O . PHE A 1 102 ? 22.954 23.873 -69.554 1.00 45.44 102 PHE A O 1
#

Secondary structure (DSSP, 8-state):
-HHHHHHTT--HHHHHHHHTT----TT---S-TTT-SS-HHHHHHHHHHHHHHHHTT-PPPHHHHHHHHHHHHHHHTT-----S-SS---------------

Foldseek 3Di:
DVVVCVVVVHPPVVVVCVVVVNDPDPPPDPPDPVPPLDDPVLVVVLVVVCVVCVVVVRNDDPVNSVVSSVQSNCVVVVNDDDDDDDDDDPPPDDDDDDPDDD

pLDDT: mean 74.17, std 16.16, range [41.09, 95.44]

Organism: NCBI:txid1763456

Sequence (102 aa):
QRSAAKIYKVPFSTLSDRMAGRTYSLDTKANTNVQQKLIKLEEKVFIRNILDMDSREFAPRLADVEDMASFILVSREGGGETRRQALGSSICTTTTGPRDAF